Protein AF-A0A6B3I4I0-F1 (afdb_monomer)

Radius of gyration: 13.91 Å; Cα contacts (8 Å, |Δi|>4): 105; chains: 1; bounding box: 41×22×32 Å

Nearest PDB structures (foldseek):
  5llb-assembly1_A  TM=9.589E-01  e=5.981E-04  Francisella tularensis subsp. tularensis SCHU S4
  4yeg-assembly3_C  TM=8.530E-01  e=8.632E-04  Francisella tularensis
  5llf-assembly2_C  TM=9.624E-01  e=2.792E-03  Francisella tularensis subsp. tularensis SCHU S4
  4yeg-assembly1_A  TM=8.580E-01  e=1.341E-03  Francisella tularensis

Sequence (83 aa):
DMFRATDTEHAPWTVVKNNDKKRGRLEAMRSLLGRFGYDSKDEKAVGTPDPLIVGPADTLLEPGEEPADLSPTPLATRPHGPG

pLDDT: mean 81.69, std 16.33, range [32.31, 97.81]

Structure (mmCIF, N/CA/C/O backbone):
data_AF-A0A6B3I4I0-F1
#
_entry.id   AF-A0A6B3I4I0-F1
#
loop_
_atom_site.group_PDB
_atom_site.id
_atom_site.type_symbol
_atom_site.label_atom_id
_atom_site.label_alt_id
_atom_site.label_comp_id
_atom_site.label_asym_id
_atom_site.label_entity_id
_atom_site.label_seq_id
_atom_site.pdbx_PDB_ins_code
_atom_site.Cartn_x
_atom_site.Cartn_y
_atom_site.Cartn_z
_atom_site.occupancy
_atom_site.B_iso_or_equiv
_atom_site.auth_seq_id
_atom_site.auth_comp_id
_atom_site.auth_asym_id
_atom_site.auth_atom_id
_atom_site.pdbx_PDB_model_num
ATOM 1 N N . ASP A 1 1 ? 16.004 -6.387 -13.471 1.00 72.62 1 ASP A N 1
ATOM 2 C CA . ASP A 1 1 ? 16.001 -7.860 -13.639 1.00 72.62 1 ASP A CA 1
ATOM 3 C C . ASP A 1 1 ? 15.089 -8.609 -12.673 1.00 72.62 1 ASP A C 1
ATOM 5 O O . ASP A 1 1 ? 14.256 -9.365 -13.150 1.00 72.62 1 ASP A O 1
ATOM 9 N N . MET A 1 2 ? 15.160 -8.383 -11.352 1.00 85.75 2 MET A N 1
ATOM 10 C CA . MET A 1 2 ? 14.327 -9.113 -10.373 1.00 85.75 2 M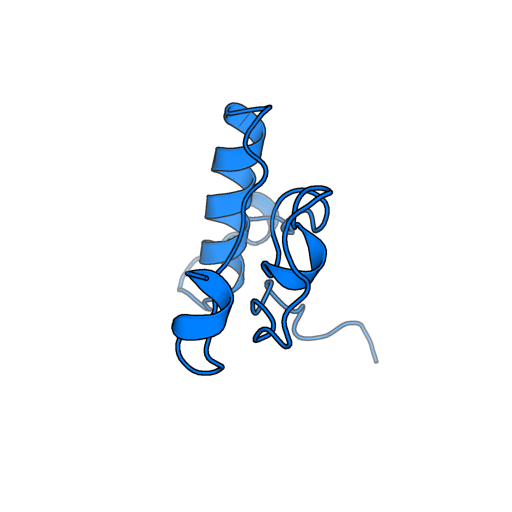ET A CA 1
ATOM 11 C C . MET A 1 2 ? 12.807 -8.943 -10.578 1.00 85.75 2 MET A C 1
ATOM 13 O O . MET A 1 2 ? 12.107 -9.946 -10.696 1.00 85.75 2 MET A O 1
ATOM 17 N N . PHE A 1 3 ? 12.295 -7.703 -10.636 1.00 85.25 3 PHE A N 1
ATOM 18 C CA . PHE A 1 3 ? 10.851 -7.449 -10.777 1.00 85.25 3 PHE A CA 1
ATOM 19 C C . PHE A 1 3 ? 10.292 -8.049 -12.070 1.00 85.25 3 PHE A C 1
ATOM 21 O O . PHE A 1 3 ? 9.388 -8.868 -12.011 1.00 85.25 3 PHE A O 1
ATOM 28 N N . ARG A 1 4 ? 10.920 -7.762 -13.220 1.00 81.88 4 ARG A N 1
ATOM 29 C CA . ARG A 1 4 ? 10.550 -8.349 -14.524 1.00 81.88 4 ARG A CA 1
ATOM 30 C C . ARG A 1 4 ? 10.442 -9.879 -14.502 1.00 81.88 4 ARG A C 1
ATOM 32 O O . ARG A 1 4 ? 9.613 -10.436 -15.206 1.00 81.88 4 ARG A O 1
ATOM 39 N N . ALA A 1 5 ? 11.300 -10.557 -13.742 1.00 86.00 5 ALA A N 1
ATOM 40 C CA . ALA A 1 5 ? 11.359 -12.016 -13.728 1.00 86.00 5 ALA A CA 1
ATOM 41 C C . ALA A 1 5 ? 10.372 -12.681 -12.754 1.00 86.00 5 ALA A C 1
ATOM 43 O O . ALA A 1 5 ? 10.141 -13.882 -12.867 1.00 86.00 5 ALA A O 1
ATOM 44 N N . THR A 1 6 ? 9.852 -11.950 -11.761 1.00 87.94 6 THR A N 1
ATOM 45 C CA . THR A 1 6 ? 9.129 -12.557 -10.624 1.00 87.94 6 THR A CA 1
ATOM 46 C C . THR A 1 6 ? 7.831 -11.857 -10.248 1.00 87.94 6 THR A C 1
ATOM 48 O O . THR A 1 6 ? 7.087 -12.377 -9.421 1.00 87.94 6 THR A O 1
ATOM 51 N N . ASP A 1 7 ? 7.546 -10.705 -10.842 1.00 85.81 7 ASP A N 1
ATOM 52 C CA . ASP A 1 7 ? 6.288 -10.009 -10.653 1.00 85.81 7 ASP A CA 1
ATOM 53 C C . ASP A 1 7 ? 5.189 -10.619 -11.523 1.00 85.81 7 ASP A C 1
ATOM 55 O O . ASP A 1 7 ? 5.303 -10.669 -12.747 1.00 85.81 7 ASP A O 1
ATOM 59 N N . THR A 1 8 ? 4.145 -11.145 -10.886 1.00 86.81 8 THR A N 1
ATOM 60 C CA . THR A 1 8 ? 3.083 -11.903 -11.561 1.00 86.81 8 THR A CA 1
ATOM 61 C C . THR A 1 8 ? 1.723 -11.561 -10.974 1.00 86.81 8 THR A C 1
ATOM 63 O O . THR A 1 8 ? 1.618 -11.233 -9.797 1.00 86.81 8 THR A O 1
ATOM 66 N N . GLU A 1 9 ? 0.654 -11.727 -11.753 1.00 85.00 9 GLU A N 1
ATOM 67 C CA . GLU A 1 9 ? -0.719 -11.462 -11.296 1.00 85.00 9 GLU A CA 1
ATOM 68 C C . GLU A 1 9 ? -1.089 -12.232 -10.013 1.00 85.00 9 GLU A C 1
ATOM 70 O O . GLU A 1 9 ? -1.758 -11.702 -9.128 1.00 85.00 9 GLU A O 1
ATOM 75 N N . HIS A 1 10 ? -0.612 -13.472 -9.876 1.00 87.31 10 HIS A N 1
ATOM 76 C CA . HIS A 1 10 ? -0.866 -14.299 -8.695 1.00 87.31 10 HIS A CA 1
ATOM 77 C 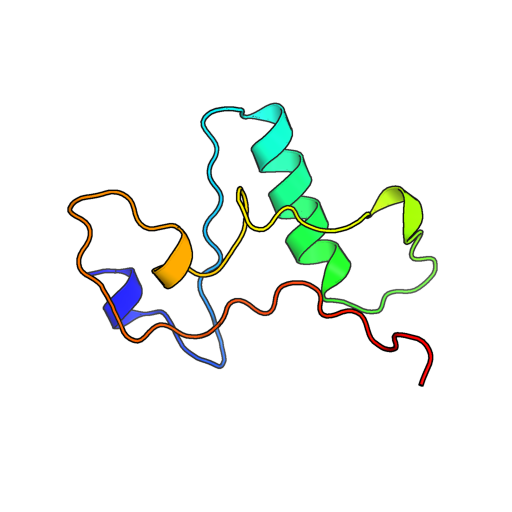C . HIS A 1 10 ? 0.027 -13.950 -7.492 1.00 87.31 10 HIS A C 1
ATOM 79 O O . HIS A 1 10 ? -0.334 -14.270 -6.358 1.00 87.31 10 HIS A O 1
ATOM 85 N N . ALA A 1 11 ? 1.183 -13.322 -7.718 1.00 88.44 11 ALA A N 1
ATOM 86 C CA . ALA A 1 11 ? 2.145 -12.947 -6.684 1.00 88.44 11 ALA A CA 1
ATOM 87 C C . ALA A 1 11 ? 2.806 -11.591 -7.014 1.00 88.44 11 ALA A C 1
ATOM 89 O O . ALA A 1 11 ? 3.981 -11.555 -7.388 1.00 88.44 11 ALA A O 1
ATOM 90 N N . PRO A 1 12 ? 2.058 -10.480 -6.887 1.00 88.88 12 PRO A N 1
ATOM 91 C CA . PRO A 1 12 ? 2.545 -9.161 -7.264 1.00 88.88 12 PRO A CA 1
ATOM 92 C C . PRO A 1 12 ? 3.525 -8.597 -6.228 1.00 88.88 12 PRO A C 1
ATOM 94 O O . PRO A 1 12 ? 3.307 -8.678 -5.012 1.00 88.88 12 PRO A O 1
ATOM 97 N N . TRP A 1 13 ? 4.573 -7.938 -6.702 1.00 89.25 13 TRP A N 1
ATOM 98 C CA . TRP A 1 13 ? 5.511 -7.157 -5.912 1.00 89.25 13 TRP A CA 1
ATOM 99 C C . TRP A 1 13 ? 4.889 -5.834 -5.486 1.00 89.25 13 TRP A C 1
ATOM 101 O O . TRP A 1 13 ? 4.489 -5.008 -6.303 1.00 89.25 13 TRP A O 1
ATOM 111 N N . THR A 1 14 ? 4.890 -5.600 -4.175 1.00 90.69 14 THR A N 1
ATOM 112 C CA . THR A 1 14 ? 4.554 -4.309 -3.569 1.00 90.69 14 THR A CA 1
ATOM 113 C C . THR A 1 14 ? 5.831 -3.588 -3.151 1.00 90.69 14 THR A C 1
ATOM 115 O O . THR A 1 14 ? 6.585 -4.086 -2.315 1.00 90.69 14 THR A O 1
ATOM 118 N N . VAL A 1 15 ? 6.058 -2.399 -3.699 1.00 91.31 15 VAL A N 1
ATOM 119 C CA . VAL A 1 15 ? 7.201 -1.534 -3.384 1.00 91.31 15 VAL A CA 1
ATOM 120 C C . VAL A 1 15 ? 6.810 -0.521 -2.314 1.00 91.31 15 VAL A C 1
ATOM 122 O O . VAL A 1 15 ? 5.689 -0.014 -2.313 1.00 91.31 15 VAL A O 1
ATOM 125 N N . VAL A 1 16 ? 7.735 -0.235 -1.389 1.00 92.94 16 VAL A N 1
ATOM 126 C CA . VAL A 1 16 ? 7.550 0.732 -0.296 1.00 92.94 16 VAL A CA 1
ATOM 127 C C . VAL A 1 16 ? 8.732 1.701 -0.240 1.00 92.94 16 VAL A C 1
ATOM 129 O O . VAL A 1 16 ? 9.853 1.301 0.080 1.00 92.94 16 VAL A O 1
ATOM 132 N N . LYS A 1 17 ? 8.486 2.994 -0.469 1.00 92.12 17 LYS A N 1
ATOM 133 C CA . LYS A 1 17 ? 9.484 4.053 -0.259 1.00 92.12 17 LYS A CA 1
ATOM 134 C C . LYS A 1 17 ? 9.721 4.246 1.235 1.00 92.12 17 LYS A C 1
ATOM 136 O O . LYS A 1 17 ? 8.826 4.642 1.976 1.00 92.12 17 LYS A O 1
ATOM 141 N N . ASN A 1 18 ? 10.943 3.982 1.688 1.00 94.38 18 ASN A N 1
ATOM 142 C CA . ASN A 1 18 ? 11.237 3.849 3.120 1.00 94.38 18 ASN A CA 1
ATOM 143 C C . ASN A 1 18 ? 12.290 4.841 3.652 1.00 94.38 18 ASN A C 1
ATOM 145 O O . ASN A 1 18 ? 12.879 4.608 4.708 1.00 94.38 18 ASN A O 1
ATOM 149 N N . ASN A 1 19 ? 12.523 5.955 2.945 1.00 95.56 19 ASN A N 1
ATOM 150 C CA . ASN A 1 19 ? 13.410 7.029 3.419 1.00 95.56 19 ASN A CA 1
ATOM 151 C C . ASN A 1 19 ? 12.915 7.614 4.754 1.00 95.56 19 ASN A C 1
ATOM 153 O O . ASN A 1 19 ? 13.700 7.782 5.688 1.00 95.56 19 ASN A O 1
ATOM 157 N N . ASP A 1 20 ? 11.599 7.819 4.892 1.00 97.00 20 ASP A N 1
ATOM 158 C CA . ASP A 1 20 ? 10.957 7.943 6.202 1.00 97.00 20 ASP A CA 1
ATOM 159 C C . ASP A 1 20 ? 10.567 6.549 6.705 1.00 97.00 20 ASP A C 1
ATOM 161 O O . ASP A 1 20 ? 9.521 6.000 6.355 1.00 97.00 20 ASP A O 1
ATOM 165 N N . LYS A 1 21 ? 11.411 5.985 7.573 1.00 97.31 21 LYS A N 1
ATOM 166 C CA . LYS A 1 21 ? 11.212 4.638 8.123 1.00 97.31 21 LYS A CA 1
ATOM 167 C C . LYS A 1 21 ? 9.926 4.495 8.934 1.00 97.31 21 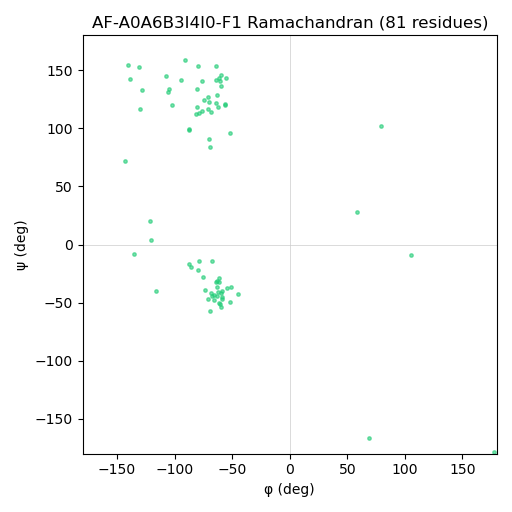LYS A C 1
ATOM 169 O O . LYS A 1 21 ? 9.374 3.398 9.003 1.00 97.31 21 LYS A O 1
ATOM 174 N N . LYS A 1 22 ? 9.471 5.554 9.614 1.00 97.69 22 LYS A N 1
ATOM 175 C CA . LYS A 1 22 ? 8.239 5.486 10.415 1.00 97.69 22 LYS A CA 1
ATOM 176 C C . LYS A 1 22 ? 7.042 5.403 9.483 1.00 97.69 22 LYS A C 1
ATOM 178 O O . LYS A 1 22 ? 6.185 4.540 9.670 1.00 97.69 22 LYS A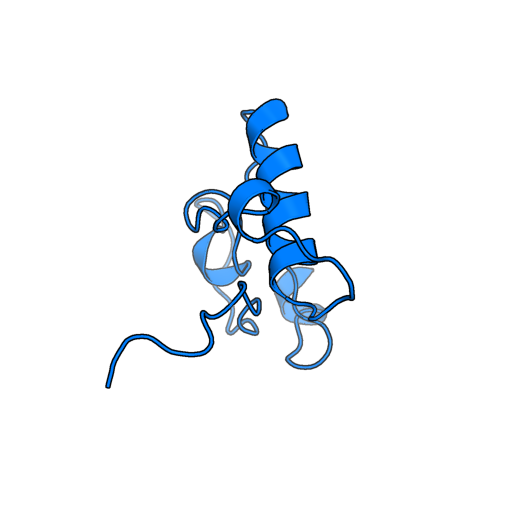 O 1
ATOM 183 N N . ARG A 1 23 ? 7.023 6.259 8.461 1.00 9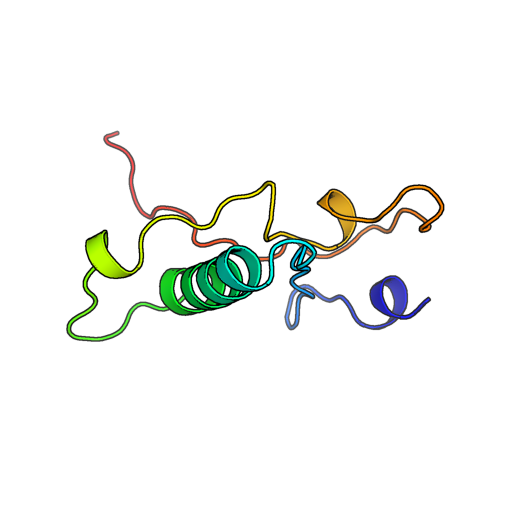7.06 23 ARG A N 1
ATOM 184 C CA . ARG A 1 23 ? 5.940 6.292 7.481 1.00 97.06 23 ARG A CA 1
ATOM 185 C C . ARG A 1 23 ? 5.918 5.034 6.616 1.00 97.06 23 ARG A C 1
ATOM 187 O O . ARG A 1 23 ? 4.865 4.423 6.507 1.00 97.06 23 ARG A O 1
ATOM 194 N N . GLY A 1 24 ? 7.065 4.566 6.120 1.00 96.69 24 GLY A N 1
ATOM 195 C CA . GLY A 1 24 ? 7.146 3.343 5.312 1.00 96.69 24 GLY A CA 1
ATOM 196 C C . GLY A 1 24 ? 6.634 2.094 6.040 1.00 96.69 24 GLY A C 1
ATOM 197 O O . GLY A 1 24 ? 5.895 1.300 5.464 1.00 96.69 24 GLY A O 1
ATOM 198 N N . ARG A 1 25 ? 6.928 1.948 7.341 1.00 97.81 25 ARG A N 1
ATOM 199 C CA . ARG A 1 25 ? 6.383 0.846 8.160 1.00 97.81 25 ARG A CA 1
ATOM 200 C C . ARG A 1 25 ? 4.865 0.904 8.290 1.00 97.81 25 ARG A C 1
ATOM 202 O O . ARG A 1 25 ? 4.214 -0.13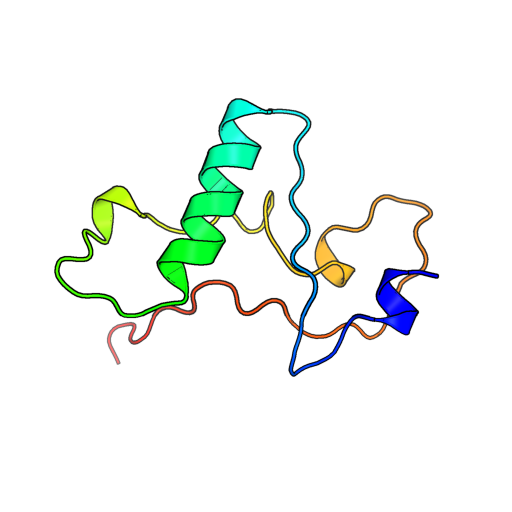2 8.181 1.00 97.81 25 ARG A O 1
ATOM 209 N N . LEU A 1 26 ? 4.312 2.092 8.542 1.00 97.06 26 LEU A N 1
ATOM 210 C CA . LEU A 1 26 ? 2.864 2.270 8.611 1.00 97.06 26 LEU A CA 1
ATOM 211 C C . LEU A 1 26 ? 2.225 1.908 7.271 1.00 97.06 26 LEU A C 1
ATOM 213 O O . LEU A 1 26 ? 1.332 1.071 7.249 1.00 97.06 26 LEU A O 1
ATOM 217 N N . GLU A 1 27 ? 2.727 2.446 6.161 1.00 96.19 27 GLU A N 1
ATOM 218 C CA . GLU A 1 27 ? 2.155 2.204 4.832 1.00 96.19 27 GLU A CA 1
ATOM 219 C C . GLU A 1 27 ? 2.230 0.737 4.393 1.00 96.19 27 GLU A C 1
ATOM 221 O O . GLU A 1 27 ? 1.263 0.216 3.835 1.00 96.19 27 GLU A O 1
ATOM 226 N N . ALA A 1 28 ? 3.309 0.025 4.731 1.00 95.19 28 ALA A N 1
ATOM 227 C CA . ALA A 1 28 ? 3.391 -1.418 4.513 1.00 95.19 28 ALA A CA 1
ATOM 228 C C . ALA A 1 28 ? 2.270 -2.174 5.252 1.00 95.19 28 ALA A C 1
ATOM 230 O O . ALA A 1 28 ? 1.580 -3.004 4.656 1.00 95.19 28 ALA A O 1
ATOM 231 N N . MET A 1 29 ? 2.035 -1.852 6.532 1.00 95.81 29 MET A N 1
ATOM 232 C CA . MET A 1 29 ? 0.953 -2.462 7.313 1.00 95.81 29 MET A CA 1
ATOM 233 C C . MET A 1 29 ? -0.429 -2.092 6.768 1.00 95.81 29 MET A C 1
ATOM 235 O O . MET A 1 29 ? -1.271 -2.976 6.629 1.00 95.81 29 MET A O 1
ATOM 239 N N . ARG A 1 30 ? -0.666 -0.822 6.409 1.00 95.31 30 ARG A N 1
ATOM 240 C CA . ARG A 1 30 ? -1.937 -0.378 5.804 1.00 95.3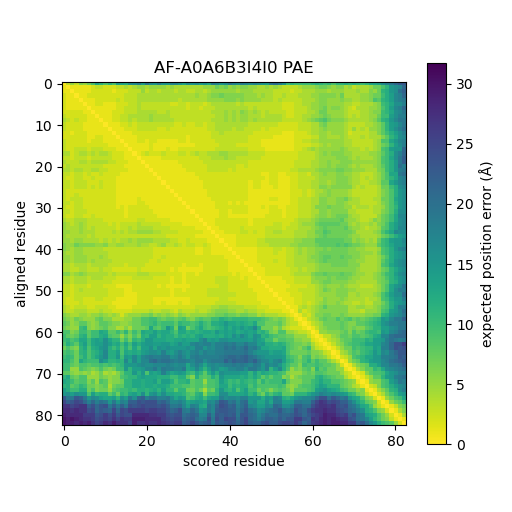1 30 ARG A CA 1
ATOM 241 C C . ARG A 1 30 ? -2.232 -1.127 4.515 1.00 95.31 30 ARG A C 1
ATOM 243 O O . ARG A 1 30 ? -3.353 -1.582 4.312 1.00 95.31 30 ARG A O 1
ATOM 250 N N . SER A 1 31 ? -1.219 -1.273 3.663 1.00 92.75 31 SER A N 1
ATOM 251 C CA . SER A 1 31 ? -1.332 -1.965 2.381 1.00 92.75 31 SER A CA 1
ATOM 252 C C . SER A 1 31 ? -1.696 -3.434 2.563 1.00 92.75 31 SER A C 1
ATOM 254 O O . SER A 1 31 ? -2.560 -3.928 1.848 1.00 92.75 31 SER A O 1
ATOM 256 N N . LEU A 1 32 ? -1.107 -4.116 3.550 1.00 93.00 32 LEU A N 1
ATOM 257 C CA . LEU A 1 32 ? -1.442 -5.505 3.864 1.00 93.00 32 LEU A CA 1
ATOM 258 C C . LEU A 1 32 ? -2.846 -5.627 4.469 1.00 93.00 32 LEU A C 1
ATOM 260 O O . LEU A 1 32 ? -3.702 -6.323 3.929 1.00 93.00 32 LEU A O 1
ATOM 264 N N . LEU A 1 33 ? -3.097 -4.932 5.580 1.00 94.38 33 LEU A N 1
ATOM 265 C CA . LEU A 1 33 ? -4.349 -5.037 6.333 1.00 94.38 33 LEU A CA 1
ATOM 266 C C . LEU A 1 33 ? -5.547 -4.550 5.517 1.00 94.38 33 LEU A C 1
ATOM 268 O O . LEU A 1 33 ? -6.645 -5.081 5.650 1.00 94.38 33 LEU A O 1
ATOM 272 N N . GLY A 1 34 ? -5.360 -3.566 4.639 1.00 91.88 34 GLY A N 1
ATOM 273 C CA . GLY A 1 34 ? -6.410 -3.052 3.770 1.00 91.88 34 GLY A CA 1
ATOM 274 C C . GLY A 1 34 ? -6.947 -4.091 2.776 1.00 91.88 34 GLY A C 1
ATOM 275 O O . GLY A 1 34 ? -8.142 -4.066 2.499 1.00 91.88 34 GLY A O 1
ATOM 276 N N . ARG A 1 35 ? -6.117 -5.037 2.310 1.00 88.69 35 ARG A N 1
ATOM 277 C CA . ARG A 1 35 ? -6.481 -6.030 1.275 1.00 88.69 35 ARG A CA 1
ATOM 278 C C . ARG A 1 35 ? -7.386 -7.153 1.766 1.00 88.69 35 ARG A C 1
ATOM 280 O O . ARG A 1 35 ? -8.131 -7.718 0.974 1.00 88.69 35 ARG A O 1
ATOM 287 N N . PHE A 1 36 ? -7.312 -7.495 3.048 1.00 89.06 36 PHE A N 1
ATOM 288 C CA . PHE A 1 36 ? -8.029 -8.646 3.590 1.00 89.06 36 PHE A CA 1
ATOM 289 C C . PHE A 1 36 ? -9.250 -8.204 4.395 1.00 89.06 36 PHE A C 1
ATOM 291 O O . PHE A 1 36 ? -9.173 -7.288 5.219 1.00 89.06 36 PHE A O 1
ATOM 298 N N . GLY A 1 37 ? -10.386 -8.860 4.163 1.00 91.19 37 GLY A N 1
ATOM 299 C CA . GLY A 1 37 ? -11.529 -8.812 5.070 1.00 91.19 37 GLY A CA 1
ATOM 300 C C . GLY A 1 37 ? -11.260 -9.752 6.239 1.00 91.19 37 GLY A C 1
ATOM 301 O O . GLY A 1 37 ? -11.163 -10.957 6.033 1.00 91.19 37 GLY A O 1
ATOM 302 N N . TYR A 1 38 ? -11.091 -9.202 7.438 1.00 93.00 38 TYR A N 1
ATOM 303 C CA . TYR A 1 38 ? -10.869 -9.970 8.660 1.00 93.00 38 TYR A CA 1
ATOM 304 C C . TYR A 1 38 ? -11.810 -9.492 9.765 1.00 93.00 38 TYR A C 1
ATOM 306 O O . TYR A 1 38 ? -12.238 -8.333 9.770 1.00 93.00 38 TYR A O 1
ATOM 314 N N . ASP A 1 39 ? -12.134 -10.389 10.694 1.00 95.88 39 ASP A N 1
ATOM 315 C CA . ASP A 1 39 ? -13.067 -10.100 11.781 1.00 95.88 39 ASP A CA 1
ATOM 316 C C . ASP A 1 39 ? -12.557 -8.965 12.675 1.00 95.88 39 ASP A C 1
ATOM 318 O O . ASP A 1 39 ? -11.366 -8.859 12.967 1.00 95.88 39 ASP A O 1
ATOM 322 N N . SER A 1 40 ? -13.477 -8.123 13.152 1.00 95.44 40 SER A N 1
ATOM 323 C CA . SER A 1 40 ? -13.167 -6.975 14.020 1.00 95.44 40 SER A CA 1
ATOM 324 C C . SER A 1 40 ? -12.179 -5.960 13.417 1.00 95.44 40 SER A C 1
ATOM 326 O O . SER A 1 40 ? -11.463 -5.272 14.147 1.00 95.44 40 SER A O 1
ATOM 328 N N . LYS A 1 41 ? -12.127 -5.838 12.085 1.00 94.31 41 LYS A N 1
ATOM 329 C CA . LYS A 1 41 ? -11.334 -4.810 11.401 1.00 94.31 41 LYS A CA 1
ATOM 330 C C . LYS A 1 41 ? -11.811 -3.403 11.763 1.00 94.31 41 LYS A C 1
ATOM 332 O O . LYS A 1 41 ? -12.925 -3.011 11.432 1.00 94.31 41 LYS A O 1
ATOM 337 N N . ASP A 1 42 ? -10.930 -2.619 12.378 1.00 96.19 42 ASP A N 1
ATOM 338 C CA . ASP A 1 42 ? -11.120 -1.177 12.529 1.00 96.19 42 ASP A CA 1
ATOM 339 C C . ASP A 1 42 ? -10.567 -0.451 11.292 1.00 96.19 42 ASP A C 1
ATOM 341 O O . ASP A 1 42 ? -9.362 -0.214 11.162 1.00 96.19 42 ASP A O 1
ATOM 345 N N . GLU A 1 43 ? -11.457 -0.091 10.367 1.00 93.06 43 GLU A N 1
ATOM 346 C CA . GLU A 1 43 ? -11.094 0.625 9.140 1.00 93.06 43 GLU A CA 1
ATOM 347 C C . GLU A 1 43 ? -10.461 1.995 9.404 1.00 93.06 43 GLU A C 1
ATOM 349 O O . GLU A 1 43 ? -9.627 2.446 8.617 1.00 93.06 43 GLU A O 1
ATOM 354 N N . LYS A 1 44 ? -10.809 2.656 10.516 1.00 94.25 44 LYS A N 1
ATOM 355 C CA . LYS A 1 44 ? -10.228 3.957 10.871 1.00 94.25 44 LYS A CA 1
ATOM 356 C C . LYS A 1 44 ? -8.795 3.795 11.359 1.00 94.25 44 LYS A C 1
ATOM 358 O O . LYS A 1 44 ? -7.949 4.618 11.016 1.00 94.25 44 LYS A O 1
ATOM 363 N N . ALA A 1 45 ? -8.518 2.739 12.123 1.00 94.94 45 ALA A N 1
ATOM 364 C CA . ALA A 1 45 ? -7.166 2.422 12.575 1.00 94.94 45 ALA A CA 1
ATOM 365 C C . ALA A 1 45 ? -6.260 1.981 11.415 1.00 94.94 45 ALA A C 1
ATOM 367 O O . ALA A 1 45 ? -5.108 2.415 11.335 1.00 94.94 45 ALA A O 1
ATOM 368 N N . VAL A 1 46 ? -6.777 1.156 10.495 1.00 94.56 46 VAL A N 1
ATOM 369 C CA . VAL A 1 46 ? -6.041 0.738 9.290 1.00 94.56 46 VAL A CA 1
ATOM 370 C C . VAL A 1 46 ? -5.804 1.939 8.371 1.00 94.56 46 VAL A C 1
ATOM 372 O O . VAL A 1 46 ? -4.674 2.191 7.963 1.00 94.56 46 VAL A O 1
ATOM 375 N N . GLY A 1 47 ? -6.830 2.740 8.091 1.00 92.81 47 GLY A N 1
ATOM 376 C CA . GLY A 1 47 ? -6.732 3.877 7.179 1.00 92.81 47 GLY A CA 1
ATOM 377 C C . GLY A 1 47 ? -6.534 3.465 5.716 1.00 92.81 47 GLY A C 1
ATOM 378 O O . GLY A 1 47 ? -6.732 2.315 5.330 1.00 92.81 47 GLY A O 1
ATOM 379 N N . THR A 1 48 ? -6.167 4.431 4.872 1.00 91.31 48 THR A N 1
ATOM 380 C CA . THR A 1 48 ? -5.929 4.217 3.436 1.00 91.31 48 THR A CA 1
ATOM 381 C C . THR A 1 48 ? -4.426 4.249 3.145 1.00 91.31 48 THR A C 1
ATOM 383 O O . THR A 1 48 ? -3.772 5.187 3.604 1.00 91.31 48 THR A O 1
ATOM 386 N N . PRO A 1 49 ? -3.877 3.265 2.407 1.00 91.50 49 PRO A N 1
ATOM 387 C CA . PRO A 1 49 ? -2.487 3.301 1.965 1.00 91.50 49 PRO A CA 1
ATOM 388 C C . PRO A 1 49 ? -2.201 4.524 1.082 1.00 91.50 49 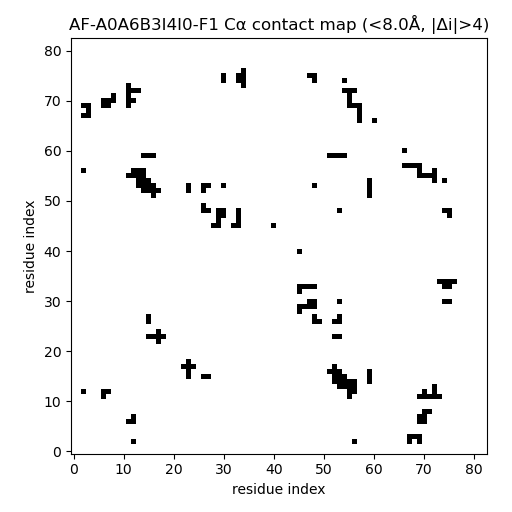PRO A C 1
ATOM 390 O O . PRO A 1 49 ? -2.993 4.850 0.198 1.00 91.50 49 PRO A O 1
ATOM 393 N N . ASP A 1 50 ? -1.071 5.185 1.305 1.00 92.56 50 ASP A N 1
ATOM 394 C CA . ASP A 1 50 ? -0.600 6.330 0.527 1.00 92.56 50 ASP A CA 1
ATOM 395 C C . ASP A 1 50 ? 0.088 5.855 -0.770 1.00 92.56 50 ASP A C 1
ATOM 397 O O . ASP A 1 50 ? 1.176 5.268 -0.699 1.00 92.56 50 ASP A O 1
ATOM 401 N N . PRO A 1 51 ? -0.489 6.122 -1.960 1.00 89.75 51 PRO A N 1
ATOM 402 C CA . PRO A 1 51 ? 0.047 5.636 -3.232 1.00 89.75 51 PRO A CA 1
ATOM 403 C C . PRO A 1 51 ? 1.396 6.264 -3.604 1.00 89.75 51 PRO A C 1
ATOM 405 O O . PRO A 1 51 ? 2.084 5.755 -4.483 1.00 89.75 51 PRO A O 1
ATOM 408 N N . LEU A 1 52 ? 1.814 7.350 -2.942 1.00 90.75 52 LEU A N 1
ATOM 409 C CA . LEU A 1 52 ? 3.147 7.928 -3.137 1.00 90.75 52 LEU A CA 1
ATOM 410 C C . LEU A 1 52 ? 4.239 7.153 -2.392 1.00 90.75 52 LEU A C 1
ATOM 412 O O . LEU A 1 52 ? 5.424 7.381 -2.645 1.00 90.75 52 LEU A O 1
ATOM 416 N N . ILE A 1 53 ? 3.852 6.271 -1.466 1.00 92.12 53 ILE A N 1
ATOM 417 C CA . ILE A 1 53 ? 4.759 5.535 -0.582 1.00 92.12 53 ILE A CA 1
ATOM 418 C C . ILE A 1 53 ? 4.685 4.038 -0.831 1.00 92.12 53 ILE A C 1
ATOM 420 O O . ILE A 1 53 ? 5.733 3.400 -0.812 1.00 92.12 53 ILE A O 1
ATOM 424 N N . VAL A 1 54 ? 3.497 3.478 -1.063 1.00 92.06 54 VAL A N 1
ATOM 425 C CA . VAL A 1 54 ? 3.301 2.045 -1.306 1.00 92.06 54 VAL A CA 1
ATOM 426 C C . VAL A 1 54 ? 2.486 1.797 -2.573 1.00 92.06 54 VAL A C 1
ATOM 428 O O . VAL A 1 54 ? 1.445 2.415 -2.777 1.00 92.06 54 VAL A O 1
ATOM 431 N N . GLY A 1 55 ? 2.941 0.878 -3.423 1.00 88.94 55 GLY A N 1
ATOM 432 C CA . GLY A 1 55 ? 2.358 0.667 -4.751 1.00 88.94 55 GLY A CA 1
ATOM 433 C C . GLY A 1 55 ? 3.081 -0.406 -5.567 1.00 88.94 55 GLY A C 1
ATOM 434 O O . GLY A 1 55 ? 4.014 -1.030 -5.054 1.00 88.94 55 GLY A O 1
ATOM 435 N N . PRO A 1 56 ? 2.650 -0.653 -6.818 1.00 84.25 56 PRO A N 1
ATOM 436 C CA . PRO A 1 56 ? 3.360 -1.552 -7.718 1.00 84.25 56 PRO A CA 1
ATOM 437 C C . PRO A 1 56 ? 4.739 -1.004 -8.045 1.00 84.25 56 PRO A C 1
ATOM 439 O O . PRO A 1 56 ? 4.946 0.215 -8.045 1.00 84.25 56 PRO A O 1
ATOM 442 N N . ALA A 1 57 ? 5.652 -1.918 -8.373 1.00 77.19 57 ALA A N 1
ATOM 443 C CA . ALA A 1 57 ? 6.984 -1.550 -8.818 1.00 77.19 57 ALA A CA 1
ATOM 444 C C . ALA A 1 57 ? 6.909 -0.542 -9.974 1.00 77.19 57 ALA A C 1
ATOM 446 O O . ALA A 1 57 ? 7.447 0.543 -9.802 1.00 77.19 57 ALA A O 1
ATOM 447 N N . ASP A 1 58 ? 6.113 -0.790 -11.020 1.00 74.19 58 ASP A N 1
ATOM 448 C CA . ASP A 1 58 ? 5.956 0.102 -12.189 1.00 74.19 58 ASP A CA 1
ATOM 449 C C . ASP A 1 58 ? 5.794 1.599 -11.851 1.00 74.19 58 ASP A C 1
ATOM 451 O O . ASP A 1 58 ? 6.434 2.459 -12.446 1.00 74.19 58 ASP A O 1
ATOM 455 N N . THR A 1 59 ? 5.000 1.925 -10.827 1.00 71.12 59 THR A N 1
ATOM 456 C CA . THR A 1 59 ? 4.719 3.324 -10.450 1.00 71.12 59 THR A CA 1
ATOM 457 C C . THR A 1 59 ? 5.725 3.945 -9.479 1.00 71.12 59 THR A C 1
ATOM 459 O O . THR A 1 59 ? 5.729 5.164 -9.289 1.00 71.12 59 THR A O 1
ATOM 462 N N . LEU A 1 60 ? 6.537 3.128 -8.804 1.00 71.50 60 LEU A N 1
ATOM 463 C CA . LEU A 1 60 ? 7.410 3.565 -7.710 1.00 71.50 60 LEU A CA 1
ATOM 464 C C . LEU A 1 60 ? 8.898 3.310 -7.958 1.00 71.50 60 LEU A C 1
ATOM 466 O O . LEU A 1 60 ? 9.686 3.620 -7.061 1.00 71.50 60 LEU A O 1
ATOM 470 N N . LEU A 1 61 ? 9.265 2.810 -9.142 1.00 71.44 61 LEU A N 1
ATOM 471 C CA . LEU A 1 61 ? 10.653 2.672 -9.577 1.00 71.44 61 LEU A CA 1
ATOM 472 C C . LEU A 1 61 ? 11.407 4.012 -9.502 1.00 71.44 61 LEU A C 1
ATOM 474 O O . LEU A 1 61 ? 10.856 5.090 -9.763 1.00 71.44 61 LEU A O 1
ATOM 478 N N . GLU A 1 62 ? 12.683 3.944 -9.135 1.00 70.38 62 GLU A N 1
ATOM 479 C CA . GLU A 1 62 ? 13.580 5.097 -9.127 1.00 70.38 62 GLU A CA 1
ATOM 480 C C . GLU A 1 62 ? 14.106 5.415 -10.542 1.00 70.38 62 GLU A C 1
ATOM 482 O O . GLU A 1 62 ? 14.192 4.533 -11.401 1.00 70.38 62 GLU A O 1
ATOM 487 N N . PRO A 1 63 ? 14.483 6.678 -10.828 1.00 62.78 63 PRO A N 1
ATOM 488 C CA . PRO A 1 63 ? 15.051 7.050 -12.121 1.00 62.78 63 PRO A CA 1
ATOM 489 C C . PRO A 1 63 ? 16.290 6.208 -12.467 1.00 62.78 63 PRO A C 1
ATOM 491 O O . PRO A 1 63 ? 17.285 6.237 -11.746 1.00 62.78 63 PRO A O 1
ATOM 494 N N . GLY A 1 64 ? 16.238 5.491 -13.593 1.00 64.25 64 GLY A N 1
ATOM 495 C CA . GLY A 1 64 ? 17.292 4.567 -14.033 1.00 64.25 64 GLY A CA 1
ATOM 496 C C . GLY A 1 64 ? 16.938 3.090 -13.852 1.00 64.25 64 GLY A C 1
ATOM 497 O O . GLY A 1 64 ? 17.645 2.232 -14.378 1.00 64.25 64 GLY A O 1
ATOM 498 N N . GLU A 1 65 ? 15.834 2.785 -13.172 1.00 67.25 65 GLU A N 1
ATOM 499 C CA . GLU A 1 65 ? 15.234 1.459 -13.213 1.00 67.25 65 GLU A CA 1
ATOM 500 C C . GLU A 1 65 ? 14.395 1.296 -14.484 1.00 67.25 65 GLU A C 1
ATOM 502 O O . GLU A 1 65 ? 13.634 2.162 -14.911 1.00 67.25 65 GLU A O 1
ATOM 507 N N . GLU A 1 66 ? 14.595 0.154 -15.120 1.00 65.12 66 GLU A N 1
ATOM 508 C CA . GLU A 1 66 ? 14.014 -0.208 -16.400 1.00 65.12 66 GLU A CA 1
ATOM 509 C C . GLU A 1 66 ? 12.493 -0.460 -16.279 1.00 65.12 66 GLU A C 1
ATOM 511 O O . GLU A 1 66 ? 12.099 -1.350 -15.513 1.00 65.12 66 GLU A O 1
ATOM 516 N N . PRO A 1 67 ? 11.631 0.251 -17.040 1.00 59.75 67 PRO A N 1
ATOM 517 C CA . PRO A 1 67 ? 10.181 0.090 -16.958 1.00 59.75 67 PRO A CA 1
ATOM 518 C C . PRO A 1 67 ? 9.780 -1.318 -17.393 1.00 59.75 67 PRO A C 1
ATOM 520 O O . PRO A 1 67 ? 10.365 -1.900 -18.310 1.00 59.75 67 PRO A O 1
ATOM 523 N N . ALA A 1 68 ? 8.802 -1.906 -16.726 1.00 61.06 68 ALA A N 1
ATOM 524 C CA . ALA A 1 68 ? 8.391 -3.276 -16.968 1.00 61.06 68 ALA A CA 1
ATOM 525 C C . ALA A 1 68 ? 6.870 -3.360 -16.931 1.00 61.06 68 ALA A C 1
ATOM 527 O O . ALA A 1 68 ? 6.245 -2.688 -16.119 1.00 61.06 68 ALA A O 1
ATOM 528 N N . ASP A 1 69 ? 6.296 -4.188 -17.803 1.00 65.50 69 ASP A N 1
ATOM 529 C CA . ASP A 1 69 ? 4.880 -4.544 -17.728 1.00 65.50 69 ASP A CA 1
ATOM 530 C C . ASP A 1 69 ? 4.695 -5.435 -16.495 1.00 65.50 69 ASP A C 1
ATOM 532 O O . ASP A 1 69 ? 4.973 -6.635 -16.515 1.00 65.50 69 ASP A O 1
ATOM 536 N N . LEU A 1 70 ? 4.409 -4.781 -15.373 1.00 68.19 70 LEU A N 1
ATOM 537 C CA . LEU A 1 70 ? 4.382 -5.355 -14.038 1.00 68.19 70 LEU A CA 1
ATOM 538 C C . LEU A 1 70 ? 2.935 -5.476 -13.582 1.00 68.19 70 LEU A C 1
ATOM 540 O O . LEU A 1 70 ? 2.078 -4.639 -13.871 1.00 68.19 70 LEU A O 1
ATOM 544 N N . SER A 1 71 ? 2.671 -6.538 -12.840 1.00 68.50 71 SER A N 1
ATOM 545 C CA . SER A 1 71 ? 1.370 -6.790 -12.260 1.00 68.50 71 SER A CA 1
ATOM 546 C C . SER A 1 71 ? 0.961 -5.655 -11.312 1.00 68.50 71 SER A C 1
ATOM 548 O O . SER A 1 71 ? 1.781 -5.115 -10.555 1.00 68.50 71 SER A O 1
ATOM 550 N N . PRO A 1 72 ? -0.323 -5.260 -11.321 1.00 71.25 72 PRO A N 1
ATOM 551 C CA . PRO A 1 72 ? -0.798 -4.254 -10.396 1.00 71.25 72 PRO A CA 1
ATOM 552 C C . PRO A 1 72 ? -0.654 -4.802 -8.978 1.00 71.25 72 PRO A C 1
ATOM 554 O O . PRO A 1 72 ? -1.153 -5.877 -8.652 1.00 71.25 72 PRO A O 1
ATOM 557 N N . THR A 1 73 ? -0.025 -4.035 -8.091 1.00 67.94 73 THR A N 1
ATOM 558 C CA . THR A 1 73 ? -0.189 -4.288 -6.666 1.00 67.94 73 THR A CA 1
ATOM 559 C C . THR A 1 73 ? -1.654 -4.027 -6.350 1.00 67.94 73 THR A C 1
ATOM 561 O O . THR A 1 73 ? -2.102 -2.892 -6.552 1.00 67.94 73 THR A O 1
ATOM 564 N N . PRO A 1 74 ? -2.401 -5.010 -5.820 1.00 66.81 74 PRO A N 1
ATOM 565 C CA . PRO A 1 74 ? -3.743 -4.770 -5.333 1.00 66.81 74 PRO A CA 1
ATOM 566 C C . PRO A 1 74 ? -3.618 -3.912 -4.077 1.00 66.81 74 PRO A C 1
ATOM 568 O O . PRO A 1 74 ? -3.555 -4.409 -2.956 1.00 66.81 74 PRO A O 1
ATOM 571 N N . LEU A 1 75 ? -3.502 -2.597 -4.249 1.00 67.38 75 LEU A N 1
ATOM 572 C CA . LEU A 1 75 ? -3.750 -1.662 -3.166 1.00 67.38 75 LEU A CA 1
ATOM 573 C C . LEU A 1 75 ? -5.192 -1.879 -2.730 1.00 67.38 75 LEU A C 1
ATOM 575 O O . LEU A 1 75 ? -6.030 -2.226 -3.557 1.00 67.38 75 LEU A O 1
ATOM 579 N N . ALA A 1 76 ? -5.463 -1.721 -1.437 1.00 59.62 76 ALA A N 1
ATOM 580 C CA . ALA A 1 76 ? -6.797 -1.892 -0.883 1.00 59.62 76 ALA A CA 1
ATOM 581 C C . ALA A 1 76 ? -7.810 -1.052 -1.681 1.00 59.62 76 ALA A C 1
ATOM 583 O O . ALA A 1 76 ? -7.944 0.154 -1.473 1.00 59.62 76 ALA A O 1
ATOM 584 N N . THR A 1 77 ? -8.486 -1.674 -2.646 1.00 57.47 77 THR A N 1
ATOM 585 C CA . THR A 1 77 ? -9.533 -1.037 -3.431 1.00 57.47 77 THR A CA 1
ATOM 586 C C . THR A 1 77 ? -10.709 -0.857 -2.494 1.00 57.47 77 THR A C 1
ATOM 588 O O . THR A 1 77 ? -11.137 -1.830 -1.873 1.00 57.47 77 THR A O 1
ATOM 591 N N . ARG A 1 78 ? -11.238 0.365 -2.373 1.00 49.59 78 ARG A N 1
ATOM 592 C CA . ARG A 1 78 ? -12.502 0.577 -1.661 1.00 49.59 78 ARG A CA 1
ATOM 593 C C . ARG A 1 78 ? -13.573 -0.313 -2.304 1.00 49.59 78 ARG A C 1
ATOM 595 O O . ARG A 1 78 ? -13.852 -0.112 -3.487 1.00 49.59 78 ARG A O 1
ATOM 60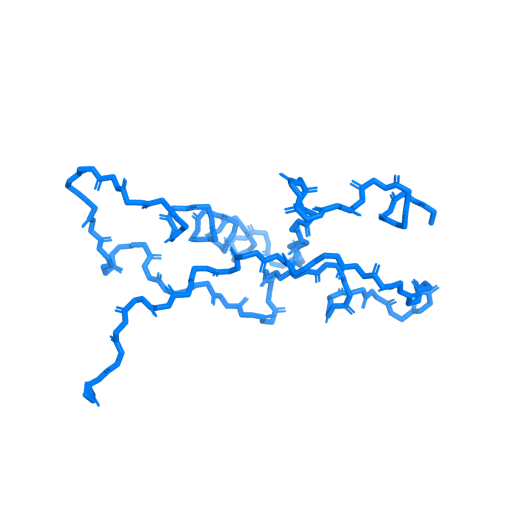2 N N . PRO A 1 79 ? -14.206 -1.249 -1.581 1.00 44.44 79 PRO A N 1
ATOM 603 C CA . PRO A 1 79 ? -15.471 -1.787 -2.034 1.00 44.44 79 PRO A CA 1
ATOM 604 C C . PRO A 1 79 ? -16.513 -0.702 -1.733 1.00 44.44 79 PRO A C 1
ATOM 606 O O . PRO A 1 79 ? -16.731 -0.370 -0.575 1.00 44.44 79 PRO A O 1
ATOM 609 N N . HIS A 1 80 ? -17.126 -0.128 -2.769 1.00 37.44 80 HIS A N 1
ATOM 610 C CA . HIS A 1 80 ? -18.264 0.801 -2.677 1.00 37.44 80 HIS A CA 1
ATOM 611 C C . HIS A 1 80 ? -17.943 2.274 -2.305 1.00 37.44 80 HIS A C 1
ATOM 613 O O . HIS A 1 80 ? -17.740 2.649 -1.152 1.00 37.44 80 HIS A O 1
ATOM 619 N N . GLY A 1 81 ? -17.948 3.145 -3.320 1.00 32.31 81 GLY A N 1
ATOM 620 C CA . GLY A 1 81 ? -18.379 4.544 -3.178 1.00 32.31 81 GLY A CA 1
ATOM 621 C C . GLY A 1 81 ? -19.882 4.636 -3.490 1.00 32.31 81 GLY A C 1
ATOM 622 O O . GLY A 1 81 ? -20.388 3.728 -4.148 1.00 32.31 81 GLY A O 1
ATOM 623 N N . PRO A 1 82 ? -20.604 5.674 -3.026 1.00 40.66 82 PRO A N 1
ATOM 624 C CA . PRO A 1 82 ? -22.056 5.726 -3.143 1.00 40.66 82 PRO A CA 1
ATOM 625 C C . PRO A 1 82 ? -22.445 5.885 -4.615 1.00 40.66 82 PRO A C 1
ATOM 627 O O . PRO A 1 82 ? -22.147 6.906 -5.237 1.00 40.66 82 PRO A O 1
ATOM 630 N N . GLY A 1 83 ? -23.088 4.855 -5.150 1.00 37.75 83 GLY A N 1
ATOM 631 C CA . GLY A 1 83 ? -23.660 4.774 -6.486 1.00 37.75 83 GLY A CA 1
ATOM 632 C C . GLY A 1 83 ? -24.592 3.581 -6.539 1.00 37.75 83 GLY A C 1
ATOM 633 O O . GLY A 1 83 ? -24.140 2.493 -6.115 1.00 37.75 83 GLY A O 1
#

Foldseek 3Di:
DVQQVPFDQVDHDKAFDCPPVVLSVLLVQLQVLLQDDDPPDDCVSSDFRDCQGIWGCQVPPDPPDDHHPGHTSPGNDDPDDPD

Secondary structure (DSSP, 8-state):
-HHHHH-BTTBPPEEE--SSHHHHHHHHHHHHHHHS--TT--HHHH----TTTEEEHHHHPPTTSPP---PPP-----S----

Mean predicted aligned error: 6.88 Å

Solvent-accessible surface area (backbone atoms only — not comparable to full-atom values): 5233 Å² total; per-residue (Å²): 112,69,61,78,75,60,37,31,85,93,53,44,47,69,40,65,55,50,91,52,57,69,58,26,54,51,34,54,50,16,36,55,60,48,58,54,92,59,88,91,67,54,63,79,78,52,45,78,56,49,72,93,39,37,39,20,46,70,84,66,61,57,96,88,60,80,87,50,101,55,31,73,35,76,59,49,71,81,84,78,73,99,124